Protein AF-A0A7S6M179-F1 (afdb_monomer_lite)

Secondary structure (DSSP, 8-state):
-BHHHHHHTTT-EEEEETTTTEEEEEETTEEEEEETT-SEEEETTEEEE-SS--EE-TTT--EE--HHHHHHHTT-EEEEETTTTEEEEEGGGS---SSSSSS-TT-EEEEEEGGGTEEEEEEEEEEE--SSS--EEEEEEETTSTTS-EE--EEEGGGEEPPP-

pLDDT: mean 85.89, std 10.12, range [51.72, 97.94]

Structure (mmCIF, N/CA/C/O backbone):
data_AF-A0A7S6M179-F1
#
_entry.id   AF-A0A7S6M179-F1
#
loop_
_atom_site.group_PDB
_atom_site.id
_atom_site.type_symbol
_atom_site.label_atom_id
_atom_site.label_alt_id
_atom_site.label_comp_id
_atom_site.label_asym_id
_atom_site.label_entity_id
_atom_site.label_seq_id
_atom_site.pdbx_PDB_ins_code
_atom_site.Cartn_x
_atom_site.Cartn_y
_atom_site.Cartn_z
_atom_site.occupancy
_atom_site.B_iso_or_equiv
_atom_site.auth_seq_id
_atom_site.auth_comp_id
_atom_site.auth_asym_id
_atom_site.auth_atom_id
_atom_site.pdbx_PDB_model_num
ATOM 1 N N . MET A 1 1 ? 5.332 3.150 -16.475 1.00 75.94 1 MET A N 1
ATOM 2 C CA . MET A 1 1 ? 4.598 4.311 -15.919 1.00 75.94 1 MET A CA 1
ATOM 3 C C . MET A 1 1 ? 5.339 4.780 -14.676 1.00 75.94 1 MET A C 1
ATOM 5 O O . MET A 1 1 ? 5.976 3.940 -14.042 1.00 75.94 1 MET A O 1
ATOM 9 N N . PHE A 1 2 ? 5.319 6.078 -14.353 1.00 85.88 2 PHE A N 1
ATOM 10 C CA . PHE A 1 2 ? 5.947 6.576 -13.126 1.00 85.88 2 PHE A CA 1
ATOM 11 C C . PHE A 1 2 ? 5.208 6.065 -11.887 1.00 85.88 2 PHE A C 1
ATOM 13 O O . PHE A 1 2 ? 3.997 5.841 -11.917 1.00 85.88 2 PHE A O 1
ATOM 20 N N . LEU A 1 3 ? 5.952 5.869 -10.799 1.00 83.88 3 LEU A N 1
ATOM 21 C CA . LEU A 1 3 ? 5.444 5.365 -9.527 1.00 83.88 3 LEU A CA 1
ATOM 22 C C . LEU A 1 3 ? 4.329 6.258 -8.992 1.00 83.88 3 LEU A C 1
ATOM 24 O O . LEU A 1 3 ? 3.248 5.759 -8.711 1.00 83.88 3 LEU A O 1
ATOM 28 N N . ARG A 1 4 ? 4.556 7.573 -8.913 1.00 84.31 4 ARG A N 1
ATOM 29 C CA . ARG A 1 4 ? 3.551 8.514 -8.403 1.00 84.31 4 ARG A CA 1
ATOM 30 C C . ARG A 1 4 ? 2.243 8.397 -9.185 1.00 84.31 4 ARG A C 1
ATOM 32 O O . ARG A 1 4 ? 1.220 8.085 -8.594 1.00 84.31 4 ARG A O 1
ATOM 39 N N . ASP A 1 5 ? 2.314 8.509 -10.508 1.00 83.06 5 ASP A N 1
ATOM 40 C CA . ASP A 1 5 ? 1.127 8.435 -11.363 1.00 83.06 5 ASP A CA 1
ATOM 41 C C . ASP A 1 5 ? 0.405 7.093 -11.229 1.00 83.06 5 ASP A C 1
ATOM 43 O O . ASP A 1 5 ? -0.818 7.052 -11.202 1.00 83.06 5 ASP A O 1
ATOM 47 N N . THR A 1 6 ? 1.150 5.986 -11.144 1.00 82.31 6 THR A N 1
ATOM 48 C CA . THR A 1 6 ? 0.573 4.639 -11.015 1.00 82.31 6 THR A CA 1
ATOM 49 C C . THR A 1 6 ? -0.215 4.505 -9.716 1.00 82.31 6 THR A C 1
ATOM 51 O O . THR A 1 6 ? -1.333 3.998 -9.711 1.00 82.31 6 THR A O 1
ATOM 54 N N . PHE A 1 7 ? 0.367 4.963 -8.611 1.00 82.38 7 PHE A N 1
ATOM 55 C CA . PHE A 1 7 ? -0.202 4.794 -7.282 1.00 82.38 7 PHE A CA 1
ATOM 56 C C . PHE A 1 7 ? -1.314 5.813 -7.003 1.00 82.38 7 PHE A C 1
ATOM 58 O O . PHE A 1 7 ? -2.331 5.443 -6.419 1.00 82.38 7 PHE A O 1
ATOM 65 N N . ASP A 1 8 ? -1.204 7.039 -7.519 1.00 82.69 8 ASP A N 1
ATOM 66 C CA . ASP A 1 8 ? -2.309 8.006 -7.550 1.00 82.69 8 ASP A CA 1
ATOM 67 C C . ASP A 1 8 ? -3.467 7.455 -8.397 1.00 82.69 8 ASP A C 1
ATOM 69 O O . ASP A 1 8 ? -4.637 7.482 -8.000 1.00 82.69 8 ASP A O 1
ATOM 73 N N . ALA A 1 9 ? -3.145 6.846 -9.544 1.00 80.12 9 ALA A N 1
ATOM 74 C CA . ALA A 1 9 ? -4.122 6.207 -10.413 1.00 80.12 9 ALA A CA 1
ATOM 75 C C . ALA A 1 9 ? -4.701 4.896 -9.856 1.00 80.12 9 ALA A C 1
ATOM 77 O O . ALA A 1 9 ? -5.561 4.299 -10.497 1.00 80.12 9 ALA A O 1
ATOM 78 N N . LEU A 1 10 ? -4.278 4.440 -8.685 1.00 80.25 10 LEU A N 1
ATOM 79 C CA . LEU A 1 10 ? -4.830 3.266 -8.011 1.00 80.25 10 LEU A CA 1
ATOM 80 C C . LEU A 1 10 ? -5.274 3.588 -6.577 1.00 80.25 10 LEU A C 1
ATOM 82 O O . LEU A 1 10 ? -5.777 2.708 -5.885 1.00 80.25 10 LEU A O 1
ATOM 86 N N . ASN A 1 11 ? -5.180 4.860 -6.161 1.00 79.50 11 ASN A N 1
ATOM 87 C CA . ASN A 1 11 ? -5.503 5.321 -4.811 1.00 79.50 11 ASN A CA 1
ATOM 88 C C . ASN A 1 11 ? -4.727 4.563 -3.718 1.00 79.50 11 ASN A C 1
ATOM 90 O O . ASN A 1 11 ? -5.266 4.240 -2.657 1.00 79.50 11 ASN A O 1
ATOM 94 N N . CYS A 1 12 ? -3.459 4.269 -3.972 1.00 83.38 12 CYS A N 1
ATOM 95 C CA . CYS A 1 12 ? -2.608 3.512 -3.066 1.00 83.38 12 CYS A CA 1
ATOM 96 C C . CYS A 1 12 ? -2.006 4.403 -1.979 1.00 83.38 12 CYS A C 1
ATOM 98 O O . CYS A 1 12 ? -1.589 5.529 -2.249 1.00 83.38 12 CYS A O 1
ATOM 100 N N . ALA A 1 13 ? -1.826 3.854 -0.780 1.00 86.81 13 ALA A N 1
ATOM 101 C CA . ALA A 1 13 ? -0.766 4.338 0.096 1.00 86.81 13 ALA A CA 1
ATOM 102 C C . ALA A 1 13 ? 0.573 3.773 -0.408 1.00 86.81 13 ALA A C 1
ATOM 104 O O . ALA A 1 13 ? 0.638 2.607 -0.801 1.00 86.81 13 ALA A O 1
ATOM 105 N N . VAL A 1 14 ? 1.636 4.579 -0.414 1.00 89.69 14 VAL A N 1
ATOM 106 C CA . VAL A 1 14 ? 2.965 4.151 -0.872 1.00 89.69 14 VAL A CA 1
ATOM 107 C C . VAL A 1 14 ? 4.054 4.652 0.054 1.00 89.69 14 VAL A C 1
ATOM 109 O O . VAL A 1 14 ? 4.007 5.787 0.523 1.00 89.69 14 VAL A O 1
ATOM 112 N N . GLN A 1 15 ? 5.055 3.810 0.280 1.00 90.56 15 GLN A N 1
ATOM 113 C CA . GLN A 1 15 ? 6.237 4.145 1.053 1.00 90.56 15 GLN A CA 1
ATOM 114 C C . GLN A 1 15 ? 7.494 3.640 0.351 1.00 90.56 15 GLN A C 1
ATOM 116 O O . GLN A 1 15 ? 7.532 2.539 -0.202 1.00 90.56 15 GLN A O 1
ATOM 121 N N . TRP A 1 16 ? 8.526 4.476 0.373 1.00 91.31 16 TRP A N 1
ATOM 122 C CA . TRP A 1 16 ? 9.850 4.159 -0.141 1.00 91.31 16 TRP A CA 1
ATOM 123 C C . TRP A 1 16 ? 10.803 3.863 1.017 1.00 91.31 16 TRP A C 1
ATOM 125 O O . TRP A 1 16 ? 10.909 4.659 1.951 1.00 91.31 16 TRP A O 1
ATOM 135 N N . TYR A 1 17 ? 11.526 2.750 0.923 1.00 92.81 17 TYR A N 1
ATOM 136 C CA . TYR A 1 17 ? 12.560 2.340 1.866 1.00 92.81 17 TYR A CA 1
ATOM 137 C C . TYR A 1 17 ? 13.908 2.415 1.159 1.00 92.81 17 TYR A C 1
ATOM 139 O O . TYR A 1 17 ? 14.224 1.619 0.276 1.00 92.81 17 TYR A O 1
ATOM 147 N N . SER A 1 18 ? 14.714 3.404 1.537 1.00 91.62 18 SER A N 1
ATOM 148 C CA . SER A 1 18 ? 16.010 3.652 0.902 1.00 91.62 18 SER A CA 1
ATOM 149 C C . SER A 1 18 ? 17.063 2.599 1.243 1.00 91.62 18 SER A C 1
ATOM 151 O O . SER A 1 18 ? 17.943 2.359 0.423 1.00 91.62 18 SER A O 1
ATOM 153 N N . ALA A 1 19 ? 16.967 1.971 2.420 1.00 93.31 19 ALA A N 1
ATOM 154 C CA . ALA A 1 19 ? 17.951 1.011 2.919 1.00 93.31 19 ALA A CA 1
ATOM 155 C C . ALA A 1 19 ? 18.135 -0.198 1.988 1.00 93.31 19 ALA A C 1
ATOM 157 O O . ALA A 1 19 ? 19.255 -0.665 1.804 1.00 93.31 19 ALA A O 1
ATOM 158 N N . ASP A 1 20 ? 17.048 -0.672 1.379 1.00 95.44 20 ASP A N 1
ATOM 159 C CA . ASP A 1 20 ? 17.032 -1.822 0.474 1.00 95.44 20 ASP A CA 1
ATOM 160 C C . ASP A 1 20 ? 16.394 -1.511 -0.891 1.00 95.44 20 ASP A C 1
ATOM 162 O O . ASP A 1 20 ? 16.120 -2.424 -1.669 1.00 95.44 20 ASP A O 1
ATOM 166 N N . GLN A 1 21 ? 16.187 -0.226 -1.202 1.00 95.81 21 GLN A N 1
ATOM 167 C CA . GLN A 1 21 ? 15.542 0.252 -2.430 1.00 95.81 21 GLN A CA 1
ATOM 168 C C . GLN A 1 21 ? 14.184 -0.416 -2.697 1.00 95.81 21 GLN A C 1
ATOM 170 O O . GLN A 1 21 ? 13.881 -0.846 -3.817 1.00 95.81 21 GLN A O 1
ATOM 175 N N . ARG A 1 22 ? 13.370 -0.510 -1.645 1.00 95.88 22 ARG A N 1
ATOM 176 C CA . ARG A 1 22 ? 12.068 -1.173 -1.662 1.00 95.88 22 ARG A CA 1
ATOM 177 C C . ARG A 1 22 ? 10.928 -0.165 -1.745 1.00 95.88 22 ARG A C 1
ATOM 179 O O . ARG A 1 22 ? 10.914 0.863 -1.070 1.00 95.88 22 ARG A O 1
ATOM 186 N N . ILE A 1 23 ? 9.935 -0.497 -2.553 1.00 95.06 23 ILE A N 1
ATOM 187 C CA . ILE A 1 23 ? 8.647 0.182 -2.655 1.00 95.06 23 ILE A CA 1
ATOM 188 C C . ILE A 1 23 ? 7.638 -0.708 -1.949 1.00 95.06 23 ILE A C 1
ATOM 190 O O . ILE A 1 23 ? 7.491 -1.870 -2.326 1.00 95.06 23 ILE A O 1
ATOM 194 N N . LYS A 1 24 ? 6.923 -0.164 -0.967 1.00 92.50 24 LYS A N 1
ATOM 195 C CA . LYS A 1 24 ? 5.781 -0.833 -0.343 1.00 92.50 24 LYS A CA 1
ATOM 196 C C . LYS A 1 24 ? 4.508 -0.071 -0.674 1.00 92.50 24 LYS A C 1
ATOM 198 O O . LYS A 1 24 ? 4.452 1.150 -0.530 1.00 92.50 24 LYS A O 1
ATOM 203 N N . ALA A 1 25 ? 3.516 -0.793 -1.171 1.00 90.12 25 ALA A N 1
ATOM 204 C CA . ALA A 1 25 ? 2.210 -0.296 -1.563 1.00 90.12 25 ALA A CA 1
ATOM 205 C C . ALA A 1 25 ? 1.138 -0.925 -0.689 1.00 90.12 25 ALA A C 1
ATOM 207 O O . ALA A 1 25 ? 1.185 -2.130 -0.444 1.00 90.12 25 ALA A O 1
ATOM 208 N N . TRP A 1 26 ? 0.115 -0.151 -0.350 1.00 86.56 26 TRP A N 1
ATOM 209 C CA . TRP A 1 26 ? -1.117 -0.684 0.211 1.00 86.56 26 TRP A CA 1
ATOM 210 C C . TRP A 1 26 ? -2.304 -0.186 -0.584 1.00 86.56 26 TRP A C 1
ATOM 212 O O . TRP A 1 26 ? -2.503 1.015 -0.786 1.00 86.56 26 TRP A O 1
ATOM 222 N N . ILE A 1 27 ? -3.074 -1.153 -1.061 1.00 77.25 27 ILE A N 1
ATOM 223 C CA . ILE A 1 27 ? -4.193 -0.956 -1.963 1.00 77.25 27 ILE A CA 1
ATOM 224 C C . ILE A 1 27 ? -5.254 -1.927 -1.449 1.00 77.25 27 ILE A C 1
ATOM 226 O O . ILE A 1 27 ? -5.110 -3.136 -1.577 1.00 77.25 27 ILE A O 1
ATOM 230 N N . ALA A 1 28 ? -6.318 -1.414 -0.823 1.00 69.06 28 ALA A N 1
ATOM 231 C CA . ALA A 1 28 ? -7.306 -2.249 -0.123 1.00 69.06 28 ALA A CA 1
ATOM 232 C C . ALA A 1 28 ? -6.664 -2.981 1.060 1.00 69.06 28 ALA A C 1
ATOM 234 O O . ALA A 1 28 ? -6.132 -2.372 1.982 1.00 69.06 28 ALA A O 1
ATOM 235 N N . GLU A 1 29 ? -6.759 -4.300 1.015 1.00 75.12 29 GLU A N 1
ATOM 236 C CA . GLU A 1 29 ? -6.181 -5.265 1.928 1.00 75.12 29 GLU A CA 1
ATOM 237 C C . GLU A 1 29 ? -4.926 -5.905 1.314 1.00 75.12 29 GLU A C 1
ATOM 239 O O . GLU A 1 29 ? -4.278 -6.717 1.973 1.00 75.12 29 GLU A O 1
ATOM 244 N N . THR A 1 30 ? -4.572 -5.512 0.082 1.00 83.38 30 THR A N 1
ATOM 245 C CA . THR A 1 30 ? -3.398 -5.989 -0.637 1.00 83.38 30 THR A CA 1
ATOM 246 C C . THR A 1 30 ? -2.189 -5.134 -0.298 1.00 83.38 30 THR A C 1
ATOM 248 O O . THR A 1 30 ? -2.171 -3.916 -0.495 1.00 83.38 30 THR A O 1
ATOM 251 N N . GLU A 1 31 ? -1.157 -5.801 0.195 1.00 89.25 31 GLU A N 1
ATOM 252 C CA . GLU A 1 31 ? 0.182 -5.252 0.350 1.00 89.25 31 GLU A CA 1
ATOM 253 C C . GLU A 1 31 ? 1.047 -5.720 -0.822 1.00 89.25 31 GLU A C 1
ATOM 255 O O . GLU A 1 31 ? 1.083 -6.916 -1.114 1.00 89.25 31 GLU A O 1
ATOM 260 N N . ILE A 1 32 ? 1.732 -4.793 -1.494 1.00 92.88 32 ILE A N 1
ATOM 261 C CA . ILE A 1 32 ? 2.673 -5.107 -2.577 1.00 92.88 32 ILE A CA 1
ATOM 262 C C . ILE A 1 32 ? 4.052 -4.583 -2.202 1.00 92.88 32 ILE A C 1
ATOM 264 O O . ILE A 1 32 ? 4.197 -3.416 -1.842 1.00 92.88 32 ILE A O 1
ATOM 268 N N . GLU A 1 33 ? 5.069 -5.423 -2.341 1.00 95.56 33 GLU A N 1
ATOM 269 C CA . GLU A 1 33 ? 6.472 -5.050 -2.195 1.00 95.56 33 GLU A CA 1
ATOM 270 C C . GLU A 1 33 ? 7.208 -5.257 -3.518 1.00 95.56 33 GLU A C 1
ATOM 272 O O . GLU A 1 33 ? 7.102 -6.315 -4.142 1.00 95.56 33 GLU A O 1
ATOM 277 N N . LEU A 1 34 ? 7.970 -4.247 -3.933 1.00 97.06 34 LEU A N 1
ATOM 278 C CA . LEU A 1 34 ? 8.823 -4.280 -5.118 1.00 97.06 34 LEU A CA 1
ATOM 279 C C . LEU A 1 34 ? 10.220 -3.774 -4.749 1.00 97.06 34 LEU A C 1
ATOM 281 O O . LEU A 1 34 ? 10.342 -2.870 -3.928 1.00 97.06 34 LEU A O 1
ATOM 285 N N . TRP A 1 35 ? 11.261 -4.276 -5.408 1.00 97.88 35 TRP A N 1
ATOM 286 C CA . TRP A 1 35 ? 12.641 -3.817 -5.208 1.00 97.88 35 TRP A CA 1
ATOM 287 C C . TRP A 1 35 ? 13.229 -3.305 -6.519 1.00 97.88 35 TRP A C 1
ATOM 289 O O . TRP A 1 35 ? 13.069 -3.943 -7.562 1.00 97.88 35 TRP A O 1
ATOM 299 N N . ILE A 1 36 ? 13.933 -2.170 -6.481 1.00 97.56 36 ILE A N 1
ATOM 300 C CA . ILE A 1 36 ? 14.605 -1.638 -7.674 1.00 97.56 36 ILE A CA 1
ATOM 301 C C . ILE A 1 36 ? 15.591 -2.670 -8.226 1.00 97.56 36 ILE A C 1
ATOM 303 O O . ILE A 1 36 ? 16.392 -3.250 -7.495 1.00 97.56 36 ILE A O 1
ATOM 307 N N . GLY A 1 37 ? 15.528 -2.896 -9.538 1.00 97.44 37 GLY A N 1
ATOM 308 C CA . GLY A 1 37 ? 16.420 -3.809 -10.250 1.00 97.44 37 GLY A CA 1
ATOM 309 C C . GLY A 1 37 ? 16.150 -5.297 -10.012 1.00 97.44 37 GLY A C 1
ATOM 310 O O . GLY A 1 37 ? 16.882 -6.117 -10.562 1.00 97.44 37 GLY A O 1
ATOM 311 N N . LYS A 1 38 ? 15.114 -5.670 -9.246 1.00 97.94 38 LYS A N 1
ATOM 312 C CA . LYS A 1 38 ? 14.730 -7.072 -9.029 1.00 97.94 38 LYS A CA 1
ATOM 313 C C . LYS A 1 38 ? 13.399 -7.397 -9.693 1.00 97.94 38 LYS A C 1
ATOM 315 O O . LYS A 1 38 ? 12.467 -6.600 -9.680 1.00 97.94 38 LYS A O 1
ATOM 320 N N . THR A 1 39 ? 13.315 -8.600 -10.249 1.00 97.44 39 THR A N 1
ATOM 321 C CA . THR A 1 39 ? 12.068 -9.182 -10.766 1.00 97.44 39 THR A CA 1
ATOM 322 C C . THR A 1 39 ? 11.297 -9.952 -9.699 1.00 97.44 39 THR A C 1
ATOM 324 O O . THR A 1 39 ? 10.189 -10.391 -9.961 1.00 97.44 39 THR A O 1
ATOM 327 N N . GLU A 1 40 ? 11.862 -10.133 -8.507 1.00 97.56 40 GLU A N 1
ATOM 328 C CA . GLU A 1 40 ? 11.125 -10.658 -7.361 1.00 97.56 40 GLU A CA 1
ATOM 329 C C . GLU A 1 40 ? 10.253 -9.546 -6.764 1.00 97.56 40 GLU A C 1
ATOM 331 O O . GLU A 1 40 ? 10.723 -8.430 -6.530 1.00 97.56 40 GLU A O 1
ATOM 336 N N . ALA A 1 41 ? 8.989 -9.863 -6.515 1.00 97.31 41 ALA A N 1
ATOM 337 C CA . ALA A 1 41 ? 8.019 -9.029 -5.824 1.00 97.31 41 ALA A CA 1
ATOM 338 C C . ALA A 1 41 ? 7.333 -9.840 -4.723 1.00 97.31 41 ALA A C 1
ATOM 340 O O . ALA A 1 41 ? 7.389 -11.071 -4.721 1.00 97.31 41 ALA A O 1
ATOM 341 N N . ARG A 1 42 ? 6.634 -9.166 -3.808 1.00 96.75 42 ARG A N 1
ATOM 342 C CA . ARG A 1 42 ? 5.707 -9.835 -2.887 1.00 96.75 42 ARG A CA 1
ATOM 343 C C . ARG A 1 42 ? 4.322 -9.235 -2.977 1.00 96.75 42 ARG A C 1
ATOM 345 O O . ARG A 1 42 ? 4.180 -8.020 -3.059 1.00 96.75 42 ARG A O 1
ATOM 352 N N . VAL A 1 43 ? 3.312 -10.094 -2.925 1.00 93.50 43 VAL A N 1
ATOM 353 C CA . VAL A 1 43 ? 1.905 -9.714 -2.790 1.00 93.50 43 VAL A CA 1
ATOM 354 C C . VAL A 1 43 ? 1.367 -10.430 -1.561 1.00 93.50 43 VAL A C 1
ATOM 356 O O . VAL A 1 43 ? 1.384 -11.655 -1.500 1.00 93.50 43 VAL A O 1
ATOM 359 N N . ASN A 1 44 ? 0.949 -9.677 -0.544 1.00 90.56 44 ASN A N 1
ATOM 360 C CA . ASN A 1 44 ? 0.517 -10.218 0.749 1.00 90.56 44 ASN A CA 1
ATOM 361 C C . ASN A 1 44 ? 1.534 -11.197 1.370 1.00 90.56 44 ASN A C 1
ATOM 363 O O . ASN A 1 44 ? 1.165 -12.219 1.944 1.00 90.56 44 ASN A O 1
ATOM 367 N N . GLY A 1 45 ? 2.826 -10.889 1.230 1.00 91.94 45 GLY A N 1
ATOM 368 C CA . GLY A 1 45 ? 3.932 -11.719 1.713 1.00 91.94 45 GLY A CA 1
ATOM 369 C C . GLY A 1 45 ? 4.267 -12.935 0.840 1.00 91.94 45 GLY A C 1
ATOM 370 O O . GLY A 1 45 ? 5.295 -13.566 1.072 1.00 91.94 45 GLY A O 1
ATOM 371 N N . GLN A 1 46 ? 3.460 -13.254 -0.176 1.00 94.81 46 GLN A N 1
ATOM 372 C CA . GLN A 1 46 ? 3.755 -14.322 -1.132 1.00 94.81 46 GLN A CA 1
ATOM 373 C C . GLN A 1 46 ? 4.655 -13.807 -2.253 1.00 94.81 46 GLN A C 1
ATOM 375 O O . GLN A 1 46 ? 4.379 -12.762 -2.842 1.00 94.81 46 GLN A O 1
ATOM 380 N N . THR A 1 47 ? 5.720 -14.545 -2.560 1.00 97.19 47 THR A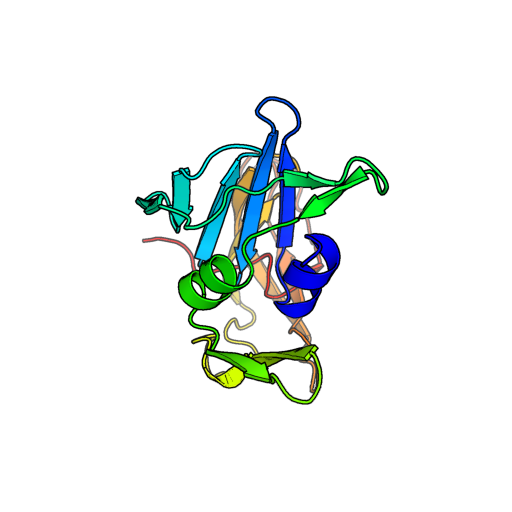 N 1
ATOM 381 C CA . THR A 1 47 ? 6.654 -14.188 -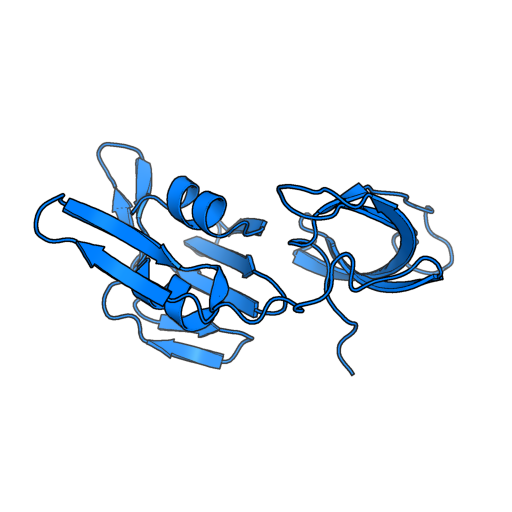3.631 1.00 97.19 47 THR A CA 1
ATOM 382 C C . THR A 1 47 ? 6.023 -14.376 -5.009 1.00 97.19 47 THR A C 1
ATOM 384 O O . THR A 1 47 ? 5.488 -15.439 -5.313 1.00 97.19 47 THR A O 1
ATOM 387 N N . MET A 1 48 ? 6.149 -13.353 -5.852 1.00 96.31 48 MET A N 1
ATOM 388 C CA . MET A 1 48 ? 5.681 -13.313 -7.236 1.00 96.31 48 MET A CA 1
ATOM 389 C C . MET A 1 48 ? 6.811 -12.836 -8.154 1.00 96.31 48 MET A C 1
ATOM 391 O O . MET A 1 48 ? 7.713 -12.121 -7.715 1.00 96.31 48 MET A O 1
ATOM 395 N N . MET A 1 49 ? 6.751 -13.200 -9.436 1.00 96.25 49 MET A N 1
ATOM 396 C CA . MET A 1 49 ? 7.740 -12.785 -10.436 1.00 96.25 49 MET A CA 1
ATOM 397 C C . MET A 1 49 ? 7.176 -11.709 -11.363 1.00 96.25 49 MET A C 1
ATOM 399 O O . MET A 1 49 ? 6.045 -11.806 -11.832 1.00 96.25 49 MET A O 1
ATOM 403 N N . LEU A 1 50 ? 7.992 -10.694 -11.629 1.00 95.94 50 LEU A N 1
ATOM 404 C CA . LEU A 1 50 ? 7.713 -9.591 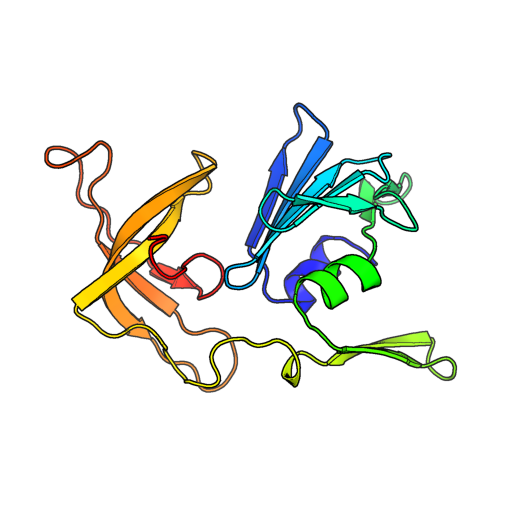-12.538 1.00 95.94 50 LEU A CA 1
ATOM 405 C C . LEU A 1 50 ? 8.300 -9.882 -13.921 1.00 95.94 50 LEU A C 1
ATOM 407 O O . LEU A 1 50 ? 9.454 -10.296 -14.024 1.00 95.94 50 LEU A O 1
ATOM 411 N N . ASP A 1 51 ? 7.569 -9.518 -14.974 1.00 92.75 51 ASP A N 1
ATOM 412 C CA . ASP A 1 51 ? 8.111 -9.484 -16.342 1.00 92.75 51 ASP A CA 1
ATOM 413 C C . ASP A 1 51 ? 9.252 -8.462 -16.480 1.00 92.75 51 ASP A C 1
ATOM 415 O O . ASP A 1 51 ? 10.176 -8.633 -17.274 1.00 92.75 51 ASP A O 1
ATOM 419 N N . GLN A 1 52 ? 9.179 -7.370 -15.712 1.00 94.00 52 GLN A N 1
ATOM 420 C CA . GLN A 1 52 ? 10.160 -6.292 -15.722 1.00 94.00 52 GLN A CA 1
ATOM 421 C C . GLN A 1 52 ? 10.358 -5.725 -14.315 1.00 94.00 52 GLN A C 1
ATOM 423 O O . GLN A 1 52 ? 9.396 -5.369 -13.631 1.00 94.00 52 GLN A O 1
ATOM 428 N N . ALA A 1 53 ? 11.622 -5.601 -13.909 1.00 96.69 53 ALA A N 1
ATOM 429 C CA . ALA A 1 53 ? 11.993 -4.986 -12.643 1.00 96.69 53 ALA A CA 1
ATOM 430 C C . ALA A 1 53 ? 11.640 -3.484 -12.612 1.00 96.69 53 ALA A C 1
ATOM 432 O O . ALA A 1 53 ? 11.780 -2.802 -13.634 1.00 96.69 53 ALA A O 1
ATOM 433 N N . PRO A 1 54 ? 11.255 -2.931 -11.449 1.00 96.88 54 PRO A N 1
ATOM 434 C CA . PRO A 1 54 ? 11.206 -1.491 -11.255 1.00 96.88 54 PRO A CA 1
ATOM 435 C C . PRO A 1 54 ? 12.588 -0.868 -11.464 1.00 96.88 54 PRO A C 1
ATOM 437 O O . PRO A 1 54 ? 13.606 -1.440 -11.067 1.00 96.88 54 PRO A O 1
ATOM 440 N N . ILE A 1 55 ? 12.631 0.328 -12.043 1.00 96.50 55 ILE A N 1
ATOM 441 C CA . ILE A 1 55 ? 13.883 1.048 -12.304 1.00 96.50 55 ILE A CA 1
ATOM 442 C C . ILE A 1 55 ? 13.778 2.502 -11.866 1.00 96.50 55 ILE A C 1
ATOM 444 O O . ILE A 1 55 ? 12.688 3.064 -11.802 1.00 96.50 55 ILE A O 1
ATOM 448 N N . ILE A 1 56 ? 14.922 3.129 -11.610 1.00 94.62 56 ILE A N 1
ATOM 449 C CA . ILE A 1 56 ? 15.014 4.583 -11.481 1.00 94.62 56 ILE A CA 1
ATOM 450 C C . ILE A 1 56 ? 15.415 5.136 -12.845 1.00 94.62 56 ILE A C 1
ATOM 452 O O . ILE A 1 56 ? 16.471 4.793 -13.382 1.00 94.62 56 ILE A O 1
ATOM 456 N N . ASP A 1 57 ? 14.562 5.981 -13.409 1.00 93.31 57 ASP A N 1
ATOM 457 C CA . ASP A 1 57 ? 14.869 6.723 -14.619 1.00 93.31 57 ASP A CA 1
ATOM 458 C C . ASP A 1 57 ? 15.978 7.743 -14.325 1.00 93.31 57 ASP A C 1
ATOM 460 O O . ASP A 1 57 ? 15.839 8.609 -13.462 1.00 93.31 57 ASP A O 1
ATOM 464 N N . LYS A 1 58 ? 17.109 7.632 -15.029 1.00 91.81 58 LYS A N 1
ATOM 465 C CA . LYS A 1 58 ? 18.298 8.453 -14.748 1.00 91.81 58 LYS A CA 1
ATOM 466 C C . LYS A 1 58 ? 18.134 9.921 -15.143 1.00 91.81 58 LYS A C 1
ATOM 468 O O . LYS A 1 58 ? 18.850 10.757 -14.604 1.00 91.81 58 LYS A O 1
ATOM 473 N N . ALA A 1 59 ? 17.241 10.231 -16.082 1.00 91.31 59 ALA A N 1
ATOM 474 C CA . ALA A 1 59 ? 17.036 11.595 -16.560 1.00 91.31 59 ALA A CA 1
ATOM 475 C C . ALA A 1 59 ? 16.143 12.402 -15.608 1.00 91.31 59 ALA A C 1
ATOM 477 O O . ALA A 1 59 ? 16.364 13.591 -15.401 1.00 91.31 59 ALA A O 1
ATOM 478 N N . THR A 1 60 ? 15.143 11.748 -15.018 1.00 90.44 60 THR A N 1
ATOM 479 C CA . THR A 1 60 ? 14.119 12.381 -14.176 1.00 90.44 60 THR A CA 1
ATOM 480 C C . THR A 1 60 ? 14.276 12.073 -12.688 1.00 90.44 60 THR A C 1
ATOM 482 O O . THR A 1 60 ? 13.615 12.701 -11.865 1.00 90.44 60 THR A O 1
ATOM 485 N N . GLY A 1 61 ? 15.081 11.069 -12.326 1.00 89.94 61 GLY A N 1
ATOM 486 C CA . GLY A 1 61 ? 15.161 10.527 -10.966 1.00 89.94 61 GLY A CA 1
ATOM 487 C C . GLY A 1 61 ? 13.891 9.796 -10.515 1.00 89.94 61 GLY A C 1
ATOM 488 O O . GLY A 1 61 ? 13.809 9.343 -9.374 1.00 89.94 61 GLY A O 1
ATOM 489 N N . SER A 1 62 ? 12.885 9.674 -11.385 1.00 90.50 62 SER A N 1
ATOM 490 C CA . SER A 1 62 ? 11.606 9.063 -11.043 1.00 90.50 62 SER A CA 1
ATOM 491 C C . SER A 1 62 ? 11.687 7.545 -11.093 1.00 90.50 62 SER A C 1
ATOM 493 O O . SER A 1 62 ? 12.360 6.957 -11.935 1.00 90.50 62 SER A O 1
ATOM 495 N N . THR A 1 63 ? 10.951 6.888 -10.205 1.00 92.94 63 THR A N 1
ATOM 496 C CA . THR A 1 63 ? 10.822 5.431 -10.243 1.00 92.94 63 THR A CA 1
ATOM 497 C C . THR A 1 63 ? 9.777 5.020 -11.274 1.00 92.94 63 THR A C 1
ATOM 499 O O . THR A 1 63 ? 8.673 5.564 -11.295 1.00 92.94 63 THR A O 1
ATOM 502 N N . LEU A 1 64 ? 10.111 4.045 -12.112 1.00 92.81 64 LEU A N 1
ATOM 503 C CA . LEU A 1 64 ? 9.216 3.381 -13.050 1.00 92.81 64 LEU A CA 1
ATOM 504 C C . LEU A 1 64 ? 8.863 1.997 -12.510 1.00 92.81 64 LEU A C 1
ATOM 506 O O . LEU A 1 64 ? 9.743 1.251 -12.086 1.00 92.81 64 LEU A O 1
ATOM 510 N N . VAL A 1 65 ? 7.575 1.659 -12.545 1.00 93.00 65 VAL A N 1
ATOM 511 C CA . VAL A 1 65 ? 7.039 0.405 -11.996 1.00 93.00 65 VAL A CA 1
ATOM 512 C C . VAL A 1 65 ? 6.223 -0.375 -13.039 1.00 93.00 65 VAL A C 1
ATOM 514 O O . VAL A 1 65 ? 5.651 0.240 -13.954 1.00 93.00 65 VAL A O 1
ATOM 517 N N . PRO A 1 66 ? 6.140 -1.715 -12.920 1.00 91.56 66 PRO A N 1
ATOM 518 C CA . PRO A 1 66 ? 5.353 -2.553 -13.821 1.00 91.56 66 PRO A CA 1
ATOM 519 C C . PRO A 1 66 ? 3.852 -2.411 -13.530 1.00 91.56 66 PRO A C 1
ATOM 521 O O . PRO A 1 66 ? 3.277 -3.131 -12.718 1.00 91.56 66 PRO A O 1
ATOM 524 N N . LEU A 1 67 ? 3.201 -1.476 -14.225 1.00 88.44 67 LEU A N 1
ATOM 525 C CA . LEU A 1 67 ? 1.779 -1.162 -14.043 1.00 88.44 67 LEU A CA 1
ATOM 526 C C . LEU A 1 67 ? 0.860 -2.386 -14.172 1.00 88.44 67 LEU A C 1
ATOM 528 O O . LEU A 1 67 ? -0.071 -2.515 -13.386 1.00 88.44 67 LEU A O 1
ATOM 532 N N . ARG A 1 68 ? 1.110 -3.271 -15.149 1.00 88.00 68 ARG A N 1
ATOM 533 C CA . ARG A 1 68 ? 0.282 -4.469 -15.366 1.00 88.00 68 ARG A CA 1
ATOM 534 C C . ARG A 1 68 ? 0.283 -5.365 -14.135 1.00 88.00 68 ARG A C 1
ATOM 536 O O . ARG A 1 68 ? -0.786 -5.678 -13.634 1.00 88.00 68 ARG A O 1
ATOM 543 N N . PHE A 1 69 ? 1.470 -5.689 -13.628 1.00 90.56 69 PHE A N 1
ATOM 544 C CA . PHE A 1 69 ? 1.617 -6.507 -12.430 1.00 90.56 69 PHE A CA 1
ATOM 545 C C . PHE A 1 69 ? 0.883 -5.890 -11.238 1.00 90.56 69 PHE A C 1
ATOM 547 O O . PHE A 1 69 ? 0.119 -6.572 -10.567 1.00 90.56 69 PHE A O 1
ATOM 554 N N . ILE A 1 70 ? 1.078 -4.588 -10.998 1.00 89.62 70 ILE A N 1
ATOM 555 C CA . ILE A 1 70 ? 0.416 -3.892 -9.887 1.00 89.62 70 ILE A CA 1
ATOM 556 C C . ILE A 1 70 ? -1.106 -3.937 -10.061 1.00 89.62 70 ILE A C 1
ATOM 558 O O . ILE A 1 70 ? -1.814 -4.225 -9.102 1.00 89.62 70 ILE A O 1
ATOM 562 N N . GLY A 1 71 ? -1.604 -3.678 -11.273 1.00 86.75 71 GLY A N 1
ATOM 563 C CA . GLY A 1 71 ? -3.027 -3.736 -11.593 1.00 86.75 71 GLY A CA 1
ATOM 564 C C . GLY A 1 71 ? -3.624 -5.123 -11.363 1.00 86.75 71 GLY A C 1
ATOM 565 O O . GLY A 1 71 ? -4.619 -5.247 -10.659 1.00 86.75 71 GLY A O 1
ATOM 566 N N . GLU A 1 72 ? -2.989 -6.169 -11.884 1.00 86.06 72 GLU A N 1
ATOM 567 C CA . GLU A 1 72 ? -3.434 -7.557 -11.720 1.00 86.06 72 GLU A CA 1
ATOM 568 C C . GLU A 1 72 ? -3.391 -8.011 -10.257 1.00 86.06 72 GLU A C 1
ATOM 570 O O . GLU A 1 72 ? -4.347 -8.622 -9.783 1.00 86.06 72 GLU A O 1
ATOM 575 N N . ALA A 1 73 ? -2.340 -7.650 -9.513 1.00 86.50 73 ALA A N 1
ATOM 576 C CA . ALA A 1 73 ? -2.201 -7.980 -8.093 1.00 86.50 73 ALA A CA 1
ATOM 577 C C . ALA A 1 73 ? -3.333 -7.400 -7.231 1.00 86.50 73 ALA A C 1
ATOM 579 O O . ALA A 1 73 ? -3.654 -7.949 -6.176 1.00 86.50 73 ALA A O 1
ATOM 580 N N . VAL A 1 74 ? -3.951 -6.302 -7.675 1.00 81.81 74 VAL A N 1
ATOM 581 C CA . VAL A 1 74 ? -5.121 -5.710 -7.013 1.00 81.81 74 VAL A CA 1
ATOM 582 C C . VAL A 1 74 ? -6.440 -6.046 -7.699 1.00 81.81 74 VAL A C 1
ATOM 584 O O . VAL A 1 74 ? -7.468 -5.551 -7.267 1.00 81.81 74 VAL A O 1
ATOM 587 N N . GLY A 1 75 ? -6.458 -6.863 -8.753 1.00 79.62 75 GLY A N 1
ATOM 588 C CA . GLY A 1 75 ? -7.682 -7.187 -9.494 1.00 79.62 75 GLY A CA 1
ATOM 589 C C . GLY A 1 75 ? -8.217 -6.051 -10.376 1.00 79.62 75 GLY A C 1
ATOM 590 O O . GLY A 1 75 ? -9.379 -6.074 -10.769 1.00 79.62 75 GLY A O 1
ATOM 591 N N . ALA A 1 76 ? -7.402 -5.045 -10.697 1.00 82.88 76 ALA A N 1
ATOM 592 C CA . ALA A 1 76 ? -7.767 -4.006 -11.654 1.00 82.88 76 ALA A CA 1
ATOM 593 C C . ALA A 1 76 ? -7.722 -4.546 -13.085 1.00 82.88 76 ALA A C 1
ATOM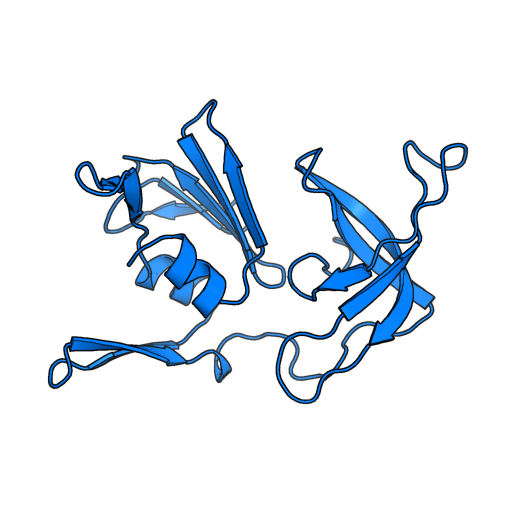 595 O O . ALA A 1 76 ? -6.776 -5.232 -13.478 1.00 82.88 76 ALA A O 1
ATOM 596 N N . GLY A 1 77 ? -8.694 -4.154 -13.908 1.00 81.19 77 GLY A N 1
ATOM 597 C CA . GLY A 1 77 ? -8.636 -4.418 -15.340 1.00 81.19 77 GLY A CA 1
ATOM 598 C C . GLY A 1 77 ? -7.659 -3.457 -16.014 1.00 81.19 77 GLY A C 1
ATOM 599 O O . GLY A 1 77 ? -7.872 -2.249 -15.997 1.00 81.19 77 GLY A O 1
ATOM 600 N N . ILE A 1 78 ? -6.599 -3.962 -16.646 1.00 82.44 78 ILE A N 1
ATOM 601 C CA . ILE A 1 78 ? -5.642 -3.130 -17.393 1.00 82.44 78 ILE A CA 1
ATOM 602 C C . ILE A 1 78 ? -5.858 -3.326 -18.894 1.00 82.44 78 ILE A C 1
ATOM 604 O O . ILE A 1 78 ? -5.670 -4.422 -19.419 1.00 82.44 78 ILE A O 1
ATOM 608 N N . LYS A 1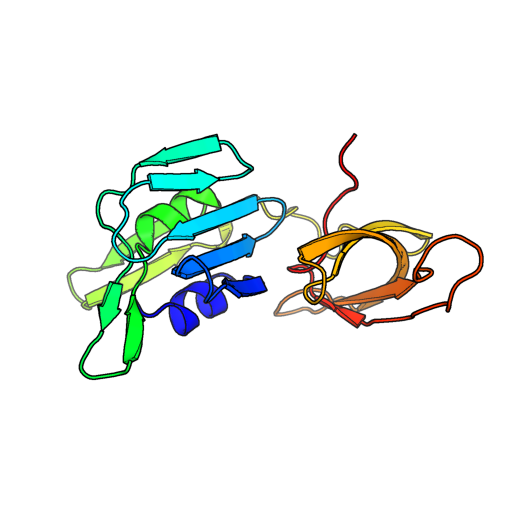 79 ? -6.230 -2.258 -19.610 1.00 82.56 79 LYS A N 1
ATOM 609 C CA . LYS A 1 79 ? -6.399 -2.270 -21.072 1.00 82.56 79 LYS A CA 1
ATOM 610 C C . LYS A 1 79 ? -5.452 -1.279 -21.734 1.00 82.56 79 LYS A C 1
ATOM 612 O O . LYS A 1 79 ? -5.378 -0.117 -21.351 1.00 82.56 79 LYS A O 1
ATOM 617 N N . TYR A 1 80 ? -4.742 -1.730 -22.762 1.00 79.00 80 TYR A N 1
ATOM 618 C CA . TYR A 1 80 ? -3.899 -0.861 -23.579 1.00 79.00 80 TYR A CA 1
ATOM 619 C C . TYR A 1 80 ? -4.628 -0.470 -24.866 1.00 79.00 80 TYR A C 1
ATOM 621 O O . TYR A 1 80 ? -5.083 -1.336 -25.613 1.00 79.00 80 TYR A O 1
ATOM 629 N N . SER A 1 81 ? -4.720 0.831 -25.143 1.00 78.44 81 SER A N 1
ATOM 630 C CA . SER A 1 81 ? -5.263 1.360 -26.394 1.00 78.44 81 SER A CA 1
ATOM 631 C C . SER A 1 81 ? -4.128 1.748 -27.337 1.00 78.44 81 SER A C 1
ATOM 633 O O . SER A 1 81 ? -3.513 2.809 -27.199 1.00 78.44 81 SER A O 1
ATOM 635 N N . ALA A 1 82 ? -3.885 0.899 -28.339 1.00 69.62 82 ALA A N 1
ATOM 636 C CA . ALA A 1 82 ? -2.825 1.102 -29.327 1.00 69.62 82 ALA A CA 1
ATOM 637 C C . ALA A 1 82 ? -3.032 2.357 -30.196 1.00 69.62 82 ALA A C 1
ATOM 639 O O . ALA A 1 82 ? -2.062 2.984 -30.604 1.00 69.62 82 ALA A O 1
ATOM 640 N N . ARG A 1 83 ? -4.284 2.766 -30.454 1.00 76.94 83 ARG A N 1
ATOM 641 C CA . ARG A 1 83 ? -4.582 3.963 -31.266 1.00 76.94 83 ARG A CA 1
ATOM 642 C C . ARG A 1 83 ? -4.260 5.281 -30.562 1.00 76.94 83 ARG A C 1
ATOM 644 O O . ARG A 1 83 ? -4.026 6.269 -31.244 1.00 76.94 83 ARG A O 1
ATOM 651 N N . GLY A 1 84 ? -4.293 5.307 -29.231 1.00 71.75 84 GLY A N 1
ATOM 652 C CA . GLY A 1 84 ? -4.113 6.532 -28.445 1.00 71.75 84 GLY A CA 1
ATOM 653 C C . GLY A 1 84 ? -2.851 6.558 -27.589 1.00 71.75 84 GLY A C 1
ATOM 654 O O . GLY A 1 84 ? -2.662 7.526 -26.861 1.00 71.75 84 GLY A O 1
ATOM 655 N N . ASN A 1 85 ? -2.039 5.493 -27.617 1.00 76.06 85 ASN A N 1
ATOM 656 C CA . ASN A 1 85 ? -0.957 5.256 -26.655 1.00 76.06 85 ASN A CA 1
ATOM 657 C C . ASN A 1 85 ? -1.409 5.510 -25.200 1.00 76.06 85 ASN A C 1
ATOM 659 O O . ASN A 1 85 ? -0.720 6.153 -24.410 1.00 76.06 85 ASN A O 1
ATOM 663 N N . ARG A 1 86 ? -2.622 5.047 -24.873 1.00 78.75 86 ARG A N 1
ATOM 664 C CA . ARG A 1 86 ? -3.272 5.261 -23.575 1.00 78.75 86 ARG A CA 1
ATOM 665 C C . ARG A 1 86 ? -3.381 3.938 -22.839 1.00 78.75 86 ARG A C 1
ATOM 667 O O . ARG A 1 86 ? -3.739 2.923 -23.439 1.00 78.75 86 ARG A O 1
ATOM 674 N N . VAL A 1 87 ? -3.116 3.966 -21.539 1.00 81.56 87 VAL A N 1
ATOM 675 C CA . VAL A 1 87 ? -3.464 2.864 -20.643 1.00 81.56 87 VAL A CA 1
ATOM 676 C C . VAL A 1 87 ? -4.759 3.212 -19.924 1.00 81.56 87 VAL A C 1
ATOM 678 O O . VAL A 1 87 ? -4.852 4.262 -19.293 1.00 81.56 87 VAL A O 1
ATOM 681 N N . ASP A 1 88 ? -5.734 2.318 -20.021 1.00 83.19 88 ASP A N 1
ATOM 682 C CA . ASP A 1 88 ? -6.990 2.373 -19.290 1.00 83.19 88 ASP A CA 1
ATOM 683 C C . ASP A 1 88 ? -6.924 1.431 -18.093 1.00 83.19 88 ASP A C 1
ATOM 685 O O . ASP A 1 88 ? -6.691 0.229 -18.238 1.00 83.19 88 ASP A O 1
ATOM 689 N N . ILE A 1 89 ? -7.124 2.004 -16.909 1.00 80.88 89 ILE A N 1
ATOM 690 C CA . ILE A 1 89 ? -7.194 1.280 -15.643 1.00 80.88 89 ILE A CA 1
ATOM 691 C C . ILE A 1 89 ? -8.666 1.219 -15.247 1.00 80.88 89 ILE A C 1
ATOM 693 O O . ILE A 1 89 ? -9.244 2.204 -14.786 1.00 80.88 89 ILE A O 1
ATOM 697 N N . ASP A 1 90 ? -9.272 0.057 -15.446 1.00 79.88 90 ASP A N 1
ATOM 698 C CA . ASP A 1 90 ? -10.616 -0.252 -14.989 1.00 79.88 90 ASP A CA 1
ATOM 699 C C . ASP A 1 90 ? -10.573 -0.652 -13.512 1.00 79.88 90 ASP A C 1
ATOM 701 O O . ASP A 1 90 ? -10.320 -1.801 -13.139 1.00 79.88 90 ASP A O 1
ATOM 705 N N . ARG A 1 91 ? -10.814 0.345 -12.660 1.00 71.94 91 ARG A N 1
ATOM 706 C CA . ARG A 1 91 ? -10.884 0.160 -11.210 1.00 71.94 91 ARG A CA 1
ATOM 707 C C . ARG A 1 91 ? -12.194 -0.484 -10.756 1.00 71.94 91 ARG A C 1
ATOM 709 O O . ARG A 1 91 ? -12.254 -0.905 -9.609 1.00 71.94 91 ARG A O 1
ATOM 716 N N . MET A 1 92 ? -13.225 -0.561 -11.608 1.00 63.94 92 MET A N 1
ATOM 717 C CA . MET A 1 92 ? -14.520 -1.149 -11.229 1.00 63.94 92 MET A CA 1
ATOM 718 C C . MET A 1 92 ? -14.432 -2.665 -11.044 1.00 63.94 92 MET A C 1
ATOM 720 O O . MET A 1 92 ? -15.282 -3.248 -10.381 1.00 63.94 92 MET A O 1
ATOM 724 N N . GLN A 1 93 ? -13.403 -3.292 -11.617 1.00 65.31 93 GLN A N 1
ATOM 725 C CA . GLN A 1 93 ? -13.120 -4.714 -11.432 1.00 65.31 93 GLN A CA 1
ATOM 726 C C . GLN A 1 93 ? -12.317 -5.007 -10.173 1.00 65.31 93 GLN A C 1
ATOM 728 O O . GLN A 1 93 ? -12.301 -6.157 -9.744 1.00 65.31 93 GLN A O 1
ATOM 733 N N . ILE A 1 94 ? -11.686 -3.993 -9.564 1.00 67.38 94 ILE A N 1
ATOM 734 C CA . ILE A 1 94 ? -11.019 -4.212 -8.290 1.00 67.38 94 ILE A CA 1
ATOM 735 C C . ILE A 1 94 ? -12.114 -4.537 -7.276 1.00 67.38 94 ILE A C 1
ATOM 737 O O . ILE A 1 94 ? -12.996 -3.696 -7.073 1.00 67.38 94 ILE A O 1
ATOM 741 N N . PRO A 1 95 ? -12.067 -5.695 -6.600 1.00 56.66 95 PRO A N 1
ATOM 742 C CA . PRO A 1 95 ? -12.968 -5.990 -5.500 1.00 56.66 95 PRO A CA 1
ATOM 743 C C . PRO A 1 95 ? -12.597 -5.133 -4.277 1.00 56.66 95 PRO A C 1
ATOM 745 O O . PRO A 1 95 ? -12.168 -5.626 -3.239 1.00 56.66 95 PRO A O 1
ATOM 748 N N . TYR A 1 96 ? -12.756 -3.815 -4.374 1.00 57.28 96 TYR A N 1
ATOM 749 C CA . TYR A 1 96 ? -13.019 -2.999 -3.203 1.00 57.28 96 TYR A CA 1
ATOM 750 C C . TYR A 1 96 ? -14.482 -3.203 -2.892 1.00 57.28 96 TYR A C 1
ATOM 752 O O . TYR A 1 96 ? -15.304 -2.873 -3.739 1.00 57.28 96 TYR A O 1
ATOM 760 N N . TRP A 1 97 ? -14.775 -3.762 -1.715 1.00 52.28 97 TRP A N 1
ATOM 761 C CA . TRP A 1 97 ? -16.047 -3.649 -0.999 1.00 52.28 97 TRP A CA 1
ATOM 762 C C . TRP A 1 97 ? -17.062 -2.815 -1.782 1.00 52.28 97 TRP A C 1
ATOM 764 O O . TRP A 1 97 ? -16.963 -1.590 -1.784 1.00 52.28 97 TRP A O 1
ATOM 774 N N . THR A 1 98 ? -18.002 -3.462 -2.475 1.00 51.72 98 THR A N 1
ATOM 775 C CA . THR A 1 98 ? -19.072 -2.827 -3.275 1.00 51.72 98 THR A CA 1
ATOM 776 C C . THR A 1 98 ? -20.030 -1.970 -2.428 1.00 51.72 98 THR A C 1
ATOM 778 O O . THR A 1 98 ? -21.135 -1.640 -2.845 1.00 51.72 98 THR A O 1
ATOM 781 N N . GLU A 1 99 ? -19.611 -1.622 -1.217 1.00 59.66 99 GLU A N 1
ATOM 782 C CA . GLU A 1 99 ? -20.330 -0.939 -0.169 1.00 59.66 99 GLU A CA 1
ATOM 783 C C . GLU A 1 99 ? -19.620 0.386 0.107 1.00 59.66 99 GLU A C 1
ATOM 785 O O . GLU A 1 99 ? -18.445 0.424 0.479 1.00 59.66 99 GLU A O 1
ATOM 790 N N . THR A 1 100 ? -20.347 1.488 -0.057 1.00 63.62 100 THR A N 1
ATOM 791 C CA . THR A 1 100 ? -19.939 2.793 0.465 1.00 63.62 100 THR A CA 1
ATOM 792 C C . THR A 1 100 ? -19.744 2.689 1.978 1.00 63.62 100 THR A C 1
ATOM 794 O O . THR A 1 100 ? -20.608 2.170 2.690 1.00 63.62 100 THR A O 1
ATOM 797 N N . ALA A 1 101 ? -18.605 3.177 2.471 1.00 69.94 101 ALA A N 1
ATOM 798 C CA . ALA A 1 101 ? -18.216 3.127 3.871 1.00 69.94 101 ALA A CA 1
ATOM 799 C C . ALA A 1 101 ? -18.367 1.750 4.550 1.00 69.94 101 ALA A C 1
ATOM 801 O O . ALA A 1 101 ? -19.225 1.587 5.424 1.00 69.94 101 ALA A O 1
ATOM 802 N N . PRO A 1 102 ? -17.528 0.752 4.216 1.00 78.88 102 PRO A N 1
ATOM 803 C CA . PRO A 1 102 ? -17.644 -0.602 4.767 1.00 78.88 102 PRO A CA 1
ATOM 804 C C . PRO A 1 102 ? -17.398 -0.691 6.280 1.00 78.88 102 PRO A C 1
ATOM 806 O O . PRO A 1 102 ? -17.716 -1.710 6.882 1.00 78.88 102 PRO A O 1
ATOM 809 N N . PHE A 1 103 ? -16.833 0.351 6.897 1.00 88.00 103 PHE A N 1
ATOM 810 C CA . PHE A 1 103 ? -16.663 0.430 8.346 1.00 88.00 103 PHE A CA 1
ATOM 811 C C . PHE A 1 103 ? -17.628 1.453 8.931 1.00 88.00 103 PHE A C 1
ATOM 813 O O . PHE A 1 103 ? -17.751 2.569 8.420 1.00 88.00 103 PHE A O 1
ATOM 820 N N . LYS A 1 104 ? -18.300 1.086 10.016 1.00 91.50 104 LYS A N 1
ATOM 821 C CA . LYS A 1 104 ? -19.250 1.926 10.742 1.00 91.50 104 LYS A CA 1
ATOM 822 C C . LYS A 1 104 ? -18.636 2.426 12.045 1.00 91.50 104 LYS A C 1
ATOM 824 O O . LYS A 1 104 ? -17.620 1.931 12.528 1.00 91.50 104 LYS A O 1
ATOM 829 N N . VAL A 1 105 ? -19.246 3.465 12.611 1.00 94.56 105 VAL A N 1
ATOM 830 C CA . VAL A 1 105 ? -18.830 3.997 13.915 1.00 94.56 105 VAL A CA 1
ATOM 831 C C . VAL A 1 105 ? -18.922 2.892 14.964 1.00 94.56 105 VAL A C 1
ATOM 833 O O . VAL A 1 105 ? -19.949 2.233 15.083 1.00 94.56 105 VAL A O 1
ATOM 836 N N . GLY A 1 106 ? -17.850 2.717 15.735 1.00 93.75 106 GLY A N 1
ATOM 837 C CA . GLY A 1 106 ? -17.724 1.654 16.729 1.00 93.75 106 GLY A CA 1
ATOM 838 C C . GLY A 1 106 ? -16.924 0.440 16.258 1.00 93.75 106 GLY A C 1
ATOM 839 O O . GLY A 1 106 ? -16.413 -0.278 17.118 1.00 93.75 106 GLY A O 1
ATOM 840 N N . ASP A 1 107 ? -16.744 0.254 14.947 1.00 94.44 107 ASP A N 1
ATOM 841 C CA . ASP A 1 107 ? -15.975 -0.866 14.406 1.00 94.44 107 ASP A CA 1
ATOM 842 C C . ASP A 1 107 ? -14.506 -0.806 14.831 1.00 94.44 107 ASP A C 1
ATOM 844 O O . ASP A 1 107 ? -13.916 0.267 15.003 1.00 94.44 107 ASP A O 1
ATOM 848 N N . THR A 1 108 ? -13.903 -1.988 14.955 1.00 95.06 108 THR A N 1
ATOM 849 C CA . THR A 1 108 ? -12.452 -2.137 15.089 1.00 95.06 108 THR A CA 1
ATOM 850 C C . THR A 1 108 ? -11.841 -2.374 13.714 1.00 95.06 108 THR A C 1
ATOM 852 O O . THR A 1 108 ? -12.242 -3.294 13.002 1.00 95.06 108 THR A O 1
ATOM 855 N N . VAL A 1 109 ? -10.845 -1.567 13.363 1.00 93.12 109 VAL A N 1
ATOM 856 C CA . VAL A 1 109 ? -10.069 -1.669 12.122 1.00 93.12 109 VAL A CA 1
ATOM 857 C C . VAL A 1 109 ? -8.585 -1.786 12.437 1.00 93.12 109 VAL A C 1
ATOM 859 O O . VAL A 1 109 ? -8.146 -1.481 13.545 1.00 93.12 109 VAL A O 1
ATOM 862 N N . GLU A 1 110 ? -7.799 -2.203 11.452 1.00 92.44 110 GLU A N 1
ATOM 863 C CA . GLU A 1 110 ? -6.352 -2.020 11.467 1.00 92.44 110 GLU A CA 1
ATOM 864 C C . GLU A 1 110 ? -5.994 -0.792 10.631 1.00 92.44 110 GLU A C 1
ATOM 866 O O . GLU A 1 110 ? -6.364 -0.707 9.461 1.00 92.44 110 GLU A O 1
ATOM 871 N N . MET A 1 111 ? -5.275 0.153 11.229 1.00 91.94 111 MET A N 1
ATOM 872 C CA . MET A 1 111 ? -4.754 1.353 10.584 1.00 91.94 111 MET A CA 1
ATOM 873 C C . MET A 1 111 ? -3.259 1.188 10.313 1.00 91.94 111 MET A C 1
ATOM 875 O O . MET A 1 111 ? -2.519 0.737 11.186 1.00 91.94 111 MET A O 1
ATOM 879 N N . LEU A 1 112 ? -2.812 1.585 9.124 1.00 89.56 112 LEU A N 1
ATOM 880 C CA . LEU A 1 112 ? -1.399 1.642 8.776 1.00 89.56 112 LEU A CA 1
ATOM 881 C C . LEU A 1 112 ? -0.739 2.846 9.456 1.00 89.56 112 LEU A C 1
ATOM 883 O O . LEU A 1 112 ? -1.021 3.998 9.126 1.00 89.56 112 LEU A O 1
ATOM 887 N N . GLU A 1 113 ? 0.185 2.573 10.369 1.00 87.62 113 GLU A N 1
ATOM 888 C CA . GLU A 1 113 ? 1.099 3.559 10.927 1.00 87.62 113 GLU A CA 1
ATOM 889 C C . GLU A 1 113 ? 2.396 3.563 10.107 1.00 87.62 113 GLU A C 1
ATOM 891 O O . GLU A 1 113 ? 3.302 2.758 10.327 1.00 87.62 113 GLU A O 1
ATOM 896 N N . GLN A 1 114 ? 2.485 4.480 9.143 1.00 82.19 114 GLN A N 1
ATOM 897 C CA . GLN A 1 114 ? 3.599 4.533 8.186 1.00 82.19 114 GLN A CA 1
ATOM 898 C C . GLN A 1 114 ? 4.962 4.796 8.843 1.00 82.19 114 GLN A C 1
ATOM 900 O O . GLN A 1 114 ? 5.978 4.286 8.373 1.00 82.19 114 GLN A O 1
ATOM 905 N N . THR A 1 115 ? 4.999 5.554 9.945 1.00 83.69 115 THR A N 1
ATOM 906 C CA . THR A 1 115 ? 6.243 5.865 10.671 1.00 83.69 115 THR A CA 1
ATOM 907 C C . THR A 1 115 ? 6.950 4.605 11.169 1.00 83.69 115 THR A C 1
ATOM 909 O O . THR A 1 115 ? 8.173 4.523 11.106 1.00 83.69 115 THR A O 1
ATOM 912 N N . HIS A 1 116 ? 6.180 3.615 11.624 1.00 85.38 116 HIS A N 1
ATOM 913 C CA . HIS A 1 116 ? 6.693 2.372 12.199 1.00 85.38 116 HIS A CA 1
ATOM 914 C C . HIS A 1 116 ? 6.464 1.149 11.292 1.00 85.38 116 HIS A C 1
ATOM 916 O O . HIS A 1 116 ? 6.719 0.029 11.726 1.00 85.38 116 HIS A O 1
ATOM 922 N N . ASP A 1 117 ? 5.978 1.349 10.057 1.00 82.81 117 ASP A N 1
ATOM 923 C CA . ASP A 1 117 ? 5.615 0.290 9.097 1.00 82.81 117 ASP A CA 1
ATOM 924 C C . ASP A 1 117 ? 4.808 -0.858 9.735 1.00 82.81 117 ASP A C 1
ATOM 926 O O . ASP A 1 117 ? 5.102 -2.043 9.557 1.00 82.81 117 ASP A O 1
ATOM 930 N N . ARG A 1 118 ? 3.793 -0.511 10.534 1.00 86.62 118 ARG A N 1
ATOM 931 C CA . ARG A 1 118 ? 2.964 -1.502 11.231 1.00 86.62 118 ARG A CA 1
ATOM 932 C C . ARG A 1 118 ? 1.483 -1.192 11.126 1.00 86.62 118 ARG A C 1
ATOM 934 O O . ARG A 1 118 ? 1.063 -0.046 10.992 1.00 86.62 118 ARG A O 1
ATOM 941 N N . TRP A 1 119 ? 0.689 -2.248 11.229 1.00 88.69 119 TRP A N 1
ATOM 942 C CA . TRP A 1 119 ? -0.759 -2.161 11.341 1.00 88.69 119 TRP A CA 1
ATOM 943 C C . TRP A 1 119 ? -1.142 -2.168 12.815 1.00 88.69 119 TRP A C 1
ATOM 945 O O . TRP A 1 119 ? -0.739 -3.068 13.552 1.00 88.69 119 TRP A O 1
ATOM 955 N N . ILE A 1 120 ? -1.912 -1.174 13.246 1.00 91.56 120 ILE A N 1
ATOM 956 C CA . ILE A 1 120 ? -2.355 -1.042 14.636 1.00 91.56 120 ILE A CA 1
ATOM 957 C C . ILE A 1 120 ? -3.874 -1.058 14.722 1.00 91.56 120 ILE A C 1
ATOM 959 O O . ILE A 1 120 ? -4.560 -0.515 13.856 1.00 91.56 120 ILE A O 1
ATOM 963 N N . LYS A 1 121 ? -4.415 -1.682 15.772 1.00 93.44 121 LYS A N 1
ATOM 964 C CA . LYS A 1 121 ? -5.862 -1.685 16.007 1.00 93.44 121 LYS A CA 1
ATOM 965 C C . LYS A 1 121 ? -6.328 -0.283 16.387 1.00 93.44 121 LYS A C 1
ATOM 967 O O . LYS A 1 121 ? -5.747 0.349 17.265 1.00 93.44 121 LYS A O 1
ATOM 972 N N . ALA A 1 122 ? -7.396 0.168 15.747 1.00 94.62 122 ALA A N 1
ATOM 973 C CA . ALA A 1 122 ? -8.024 1.451 16.004 1.00 94.62 122 ALA A CA 1
ATOM 974 C C . ALA A 1 122 ? -9.550 1.310 15.978 1.00 94.62 122 ALA A C 1
ATOM 976 O O . ALA A 1 122 ? -10.100 0.452 15.283 1.00 94.62 122 ALA A O 1
ATOM 977 N N . LYS A 1 123 ? -10.242 2.166 16.727 1.00 96.38 123 LYS A N 1
ATOM 978 C CA . LYS A 1 123 ? -11.703 2.247 16.749 1.00 96.38 123 LYS A CA 1
ATOM 979 C C . LYS A 1 123 ? -12.184 3.334 15.799 1.00 96.38 123 LYS A C 1
ATOM 981 O O . LYS A 1 123 ? -11.662 4.445 15.824 1.00 96.38 123 LYS A O 1
ATOM 986 N N . VAL A 1 124 ? -13.206 3.056 14.996 1.00 96.38 124 VAL A N 1
ATOM 987 C CA . VAL A 1 124 ? -13.828 4.071 14.137 1.00 96.38 124 VAL A CA 1
ATOM 988 C C . VAL A 1 124 ? -14.679 5.012 14.988 1.00 96.38 124 VAL A C 1
ATOM 990 O O . VAL A 1 124 ? -15.672 4.600 15.588 1.00 96.38 124 VAL A O 1
ATOM 993 N N . LEU A 1 125 ? -14.309 6.292 15.018 1.00 95.81 125 LEU A N 1
ATOM 994 C CA . LEU A 1 125 ? -15.071 7.348 15.688 1.00 95.81 125 LEU A CA 1
ATOM 995 C C . LEU A 1 125 ? -16.070 8.027 14.752 1.00 95.81 125 LEU A C 1
ATOM 997 O O . LEU A 1 125 ? -17.149 8.430 15.181 1.00 95.81 125 LEU A O 1
ATOM 1001 N N . ARG A 1 126 ? -15.705 8.195 13.477 1.00 94.38 126 ARG A N 1
ATOM 1002 C CA . ARG A 1 126 ? -16.544 8.878 12.487 1.00 94.38 126 ARG A CA 1
ATOM 1003 C C . ARG A 1 126 ? -16.240 8.402 11.077 1.00 94.38 126 ARG A C 1
ATOM 1005 O O . ARG A 1 126 ? -15.080 8.195 10.734 1.00 94.38 126 ARG A O 1
ATOM 1012 N N . VAL A 1 127 ? -17.284 8.335 10.258 1.00 92.06 127 VAL A N 1
ATOM 1013 C CA . VAL A 1 127 ? -17.211 8.083 8.818 1.00 92.06 127 VAL A CA 1
ATOM 1014 C C . VAL A 1 127 ? -17.500 9.388 8.074 1.00 92.06 127 VAL A C 1
ATOM 1016 O O . VAL A 1 127 ? -18.452 10.101 8.396 1.00 92.06 127 VAL A O 1
ATOM 1019 N N . PHE A 1 128 ? -16.664 9.712 7.095 1.00 88.50 128 PHE A N 1
ATOM 1020 C CA . PHE A 1 128 ? -16.855 10.809 6.152 1.00 88.50 128 PHE A CA 1
ATOM 1021 C C . PHE A 1 128 ? -17.023 10.213 4.757 1.00 88.50 128 PHE A C 1
ATOM 1023 O O . PHE A 1 128 ? -16.043 10.012 4.034 1.00 88.50 128 PHE A O 1
ATOM 1030 N N . GLU A 1 129 ? -18.271 9.916 4.415 1.00 81.25 129 GLU A N 1
ATOM 1031 C CA . GLU A 1 129 ? -18.643 9.380 3.108 1.00 81.25 129 GLU A CA 1
ATOM 1032 C C . GLU A 1 129 ? -18.468 10.453 2.033 1.00 81.25 129 GLU A C 1
ATOM 1034 O O . GLU A 1 129 ? -18.876 11.607 2.216 1.00 81.25 129 GLU A O 1
ATOM 1039 N N . VAL A 1 130 ? -17.864 10.089 0.903 1.00 70.88 130 VAL A N 1
ATOM 1040 C CA . VAL A 1 130 ? -17.717 10.997 -0.241 1.00 70.88 130 VAL A CA 1
ATOM 1041 C C . VAL A 1 130 ? -18.368 10.400 -1.482 1.00 70.88 130 VAL A C 1
ATOM 1043 O O . VAL A 1 130 ? -18.179 9.237 -1.809 1.00 70.88 130 VAL A O 1
ATOM 1046 N N . LYS A 1 131 ? -19.138 11.218 -2.212 1.00 65.44 131 LYS A N 1
ATOM 1047 C CA . LYS A 1 131 ? -19.810 10.787 -3.454 1.00 65.44 131 LYS A CA 1
ATOM 1048 C C . LYS A 1 131 ? -18.827 10.468 -4.586 1.00 65.44 131 LYS A C 1
ATOM 1050 O O . LYS A 1 131 ? -19.160 9.717 -5.494 1.00 65.44 131 LYS A O 1
ATOM 1055 N N . VAL A 1 132 ? -17.648 11.089 -4.554 1.00 63.53 132 VAL A N 1
ATOM 1056 C CA . VAL A 1 132 ? -16.563 10.917 -5.524 1.00 63.53 132 VAL A CA 1
ATOM 1057 C C . VAL A 1 132 ? -15.251 10.928 -4.743 1.00 63.53 132 VAL A C 1
ATOM 1059 O O . VAL A 1 132 ? -14.977 11.887 -4.023 1.00 63.53 132 VAL A O 1
ATOM 1062 N N . GLY A 1 133 ? -14.446 9.875 -4.880 1.00 67.62 133 GLY A N 1
ATOM 1063 C CA . GLY A 1 133 ? -13.189 9.705 -4.148 1.00 67.62 133 GLY A CA 1
ATOM 1064 C C . GLY A 1 133 ? -13.259 8.597 -3.098 1.00 67.62 133 GLY A C 1
ATOM 1065 O O . GLY A 1 133 ? -14.144 7.748 -3.139 1.00 67.62 133 GLY A O 1
ATOM 1066 N N . LEU A 1 134 ? -12.288 8.583 -2.184 1.00 74.00 134 LEU A N 1
ATOM 1067 C CA . LEU A 1 134 ? -12.215 7.597 -1.107 1.00 74.00 134 LEU A CA 1
ATOM 1068 C C . LEU A 1 134 ? -12.856 8.130 0.170 1.00 74.00 134 LEU A C 1
ATOM 1070 O O . LEU A 1 134 ? -12.545 9.247 0.596 1.00 74.00 134 LEU A O 1
ATOM 1074 N N . ASP A 1 135 ? -13.651 7.288 0.826 1.00 82.69 135 ASP A N 1
ATOM 1075 C CA . ASP A 1 135 ? -14.142 7.561 2.173 1.00 82.69 135 ASP A CA 1
ATOM 1076 C C . ASP A 1 135 ? -12.983 7.839 3.135 1.00 82.69 135 ASP A C 1
ATOM 1078 O O . ASP A 1 135 ? -11.885 7.267 3.027 1.00 82.69 135 ASP A O 1
ATOM 1082 N N . ARG A 1 136 ? -13.246 8.717 4.104 1.00 88.25 136 ARG A N 1
ATOM 1083 C CA . ARG A 1 136 ? -12.310 9.020 5.190 1.00 88.25 136 ARG A CA 1
ATOM 1084 C C . ARG A 1 136 ? -12.903 8.635 6.533 1.00 88.25 136 ARG A C 1
ATOM 1086 O O . ARG A 1 136 ? -14.113 8.686 6.728 1.00 88.25 136 ARG A O 1
ATOM 1093 N N . TYR A 1 137 ? -12.034 8.305 7.476 1.00 91.69 137 TYR A N 1
ATOM 1094 C CA . TYR A 1 137 ? -12.413 7.785 8.781 1.00 91.69 137 TYR A CA 1
ATOM 1095 C C . TYR A 1 137 ? -11.643 8.525 9.858 1.00 91.69 137 TYR A C 1
ATOM 1097 O O . TYR A 1 137 ? -10.416 8.586 9.802 1.00 91.69 137 TYR A O 1
ATOM 1105 N N . SER A 1 138 ? -12.354 9.083 10.835 1.00 95.06 138 SER A N 1
ATOM 1106 C CA . SER A 1 138 ? -11.724 9.461 12.098 1.00 95.06 138 SER A CA 1
ATOM 1107 C C . SER A 1 138 ? -11.603 8.209 12.943 1.00 95.06 138 SER A C 1
ATOM 1109 O O . SER A 1 138 ? -12.592 7.499 13.145 1.00 95.06 138 SER A O 1
ATOM 1111 N N . LEU A 1 139 ? -10.393 7.943 13.411 1.00 95.06 139 LEU A N 1
ATOM 1112 C CA . LEU A 1 139 ? -10.065 6.761 14.190 1.00 95.06 139 LEU A CA 1
ATOM 1113 C C . LEU A 1 139 ? -9.596 7.173 15.580 1.00 95.06 139 LEU A C 1
ATOM 1115 O O . LEU A 1 139 ? -9.187 8.312 15.773 1.00 95.06 139 LEU A O 1
ATOM 1119 N N . GLU A 1 140 ? -9.627 6.244 16.524 1.00 95.69 140 GLU A N 1
ATOM 1120 C CA . GLU A 1 140 ? -9.001 6.369 17.835 1.00 95.69 140 GLU A CA 1
ATOM 1121 C C . GLU A 1 140 ? -8.099 5.172 18.087 1.00 95.69 140 GLU A C 1
ATOM 1123 O O . GLU A 1 140 ? -8.515 4.027 17.905 1.00 95.69 140 GLU A O 1
ATOM 1128 N N . TYR A 1 141 ? -6.875 5.431 18.521 1.00 92.56 141 TYR A N 1
ATOM 1129 C CA . TYR A 1 141 ? -5.977 4.403 19.030 1.00 92.56 141 TYR A CA 1
ATOM 1130 C C . TYR A 1 141 ? -5.131 4.980 20.162 1.00 92.56 141 TYR A C 1
ATOM 1132 O O . TYR A 1 141 ? -5.034 6.200 20.310 1.00 92.56 141 TYR A O 1
ATOM 1140 N N . THR A 1 142 ? -4.517 4.107 20.951 1.00 90.19 142 THR A N 1
ATOM 1141 C CA . THR A 1 142 ? -3.566 4.508 21.989 1.00 90.19 142 THR A CA 1
ATOM 1142 C C . THR A 1 142 ? -2.163 4.129 21.533 1.00 90.19 142 THR A C 1
ATOM 1144 O O . THR A 1 142 ? -1.910 2.958 21.241 1.00 90.19 142 THR A O 1
ATOM 1147 N N . GLU A 1 143 ? -1.269 5.113 21.427 1.00 85.56 143 GLU A N 1
ATOM 1148 C CA . GLU A 1 143 ? 0.158 4.862 21.194 1.00 85.56 143 GLU A CA 1
ATOM 1149 C C . GLU A 1 143 ? 0.714 3.986 22.323 1.00 85.56 143 GLU A C 1
ATOM 1151 O O . GLU A 1 143 ? 0.278 4.099 23.462 1.00 85.56 143 GLU A O 1
ATOM 1156 N N . ASP A 1 144 ? 1.652 3.092 22.015 1.00 79.56 144 ASP A N 1
ATOM 1157 C CA . ASP A 1 144 ? 2.420 2.324 23.010 1.00 79.56 144 ASP A CA 1
ATOM 1158 C C . ASP A 1 144 ? 1.600 1.523 24.052 1.00 79.56 144 ASP A C 1
ATOM 1160 O O . ASP A 1 144 ? 2.078 1.213 25.144 1.00 79.56 144 ASP A O 1
ATOM 1164 N N . GLY A 1 145 ? 0.370 1.123 23.710 1.00 68.56 145 GLY A N 1
ATOM 1165 C CA . GLY A 1 145 ? -0.484 0.278 24.554 1.00 68.56 145 GLY A CA 1
ATOM 1166 C C . GLY A 1 145 ? -1.459 1.066 25.444 1.00 68.56 145 GLY A C 1
ATOM 1167 O O . GLY A 1 145 ? -1.659 2.257 25.239 1.00 68.56 145 GLY A O 1
ATOM 1168 N N . PRO A 1 146 ? -2.123 0.431 26.430 1.00 71.06 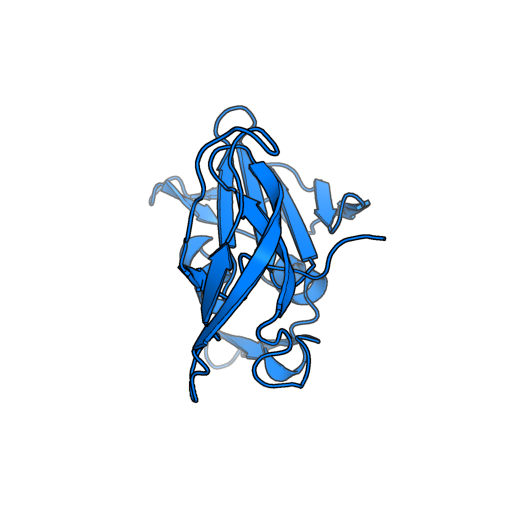146 PRO A N 1
ATOM 1169 C CA . PRO A 1 146 ? -3.277 1.013 27.135 1.00 71.06 146 PRO A CA 1
ATOM 1170 C C . PRO A 1 146 ? -2.981 2.286 27.945 1.00 71.06 146 PRO A C 1
ATOM 1172 O O . PRO A 1 146 ? -3.916 3.005 28.288 1.00 71.06 146 PRO A O 1
ATOM 1175 N N . ASN A 1 147 ? -1.709 2.574 28.231 1.00 82.81 147 ASN A N 1
ATOM 1176 C CA . ASN A 1 147 ? -1.286 3.718 29.044 1.00 82.81 147 ASN A CA 1
ATOM 1177 C C . ASN A 1 147 ? -0.677 4.868 28.234 1.00 82.81 147 ASN A C 1
ATOM 1179 O O . ASN A 1 147 ? -0.290 5.875 28.827 1.00 82.81 147 ASN A O 1
ATOM 1183 N N . GLY A 1 148 ? -0.523 4.724 26.918 1.00 86.25 148 GLY A N 1
ATOM 1184 C CA . GLY A 1 148 ? 0.062 5.792 26.120 1.00 86.25 148 GLY A CA 1
ATOM 1185 C C . GLY A 1 148 ? -0.951 6.850 25.703 1.00 86.25 148 GLY A C 1
ATOM 1186 O O . GLY A 1 148 ? -2.062 6.964 26.233 1.00 86.25 148 GLY A O 1
ATOM 1187 N N . ARG A 1 149 ? -0.543 7.689 24.754 1.00 90.44 149 ARG A N 1
ATOM 1188 C CA . ARG A 1 149 ? -1.343 8.831 24.325 1.00 90.44 149 ARG A CA 1
ATOM 1189 C C . ARG A 1 149 ? -2.481 8.375 23.418 1.00 90.44 149 ARG A C 1
ATOM 1191 O O . ARG A 1 149 ? -2.268 7.646 22.454 1.00 90.44 149 ARG A O 1
ATOM 1198 N N . VAL A 1 150 ? -3.689 8.866 23.690 1.00 93.25 150 VAL A N 1
ATOM 1199 C CA . VAL A 1 150 ? -4.828 8.689 22.783 1.00 93.25 150 VAL A CA 1
ATOM 1200 C C . VAL A 1 150 ? -4.651 9.595 21.570 1.00 93.25 150 VAL A C 1
ATOM 1202 O O . VAL A 1 150 ? -4.559 10.820 21.692 1.00 93.25 150 VAL A O 1
ATOM 1205 N N . MET A 1 151 ? -4.648 8.980 20.397 1.00 94.44 151 MET A N 1
ATOM 1206 C CA . MET A 1 151 ? -4.473 9.621 19.105 1.00 94.44 151 MET A CA 1
ATOM 1207 C C . MET A 1 151 ? -5.751 9.506 18.288 1.00 94.44 151 MET A C 1
ATOM 1209 O O . MET A 1 151 ? -6.423 8.475 18.302 1.00 94.44 151 MET A O 1
ATOM 1213 N N . ARG A 1 152 ? -6.091 10.581 17.563 1.00 95.44 152 ARG A N 1
ATOM 1214 C CA . ARG A 1 152 ? -7.328 10.661 16.772 1.00 95.44 152 ARG A CA 1
ATOM 1215 C C . ARG A 1 152 ? -7.104 11.109 15.327 1.00 95.44 152 ARG A C 1
ATOM 1217 O O . ARG A 1 152 ? -7.529 12.205 14.952 1.00 95.44 152 ARG A O 1
ATOM 1224 N N . PRO A 1 153 ? -6.388 10.319 14.511 1.00 94.38 153 PRO A N 1
ATOM 1225 C CA . PRO A 1 153 ? -6.121 10.692 13.132 1.00 94.38 153 PRO A CA 1
ATOM 1226 C C . PRO A 1 153 ? -7.379 10.608 12.259 1.00 94.38 153 PRO A C 1
ATOM 1228 O O . PRO A 1 153 ? -8.351 9.922 12.578 1.00 94.38 153 PRO A O 1
ATOM 1231 N N . THR A 1 154 ? -7.325 11.279 11.107 1.00 93.25 154 THR A N 1
ATOM 1232 C CA . THR A 1 154 ? -8.251 11.037 9.996 1.00 93.25 154 THR A CA 1
ATOM 1233 C C . THR A 1 154 ? -7.497 10.355 8.866 1.00 93.25 154 THR A C 1
ATOM 1235 O O . THR A 1 154 ? -6.514 10.902 8.374 1.00 93.25 154 THR A O 1
ATOM 1238 N N . MET A 1 155 ? -7.964 9.181 8.454 1.00 89.94 155 MET A N 1
ATOM 1239 C CA . MET A 1 155 ? -7.302 8.337 7.461 1.00 89.94 155 MET A CA 1
ATOM 1240 C C . MET A 1 155 ? -8.204 8.086 6.259 1.00 89.94 155 MET A C 1
ATOM 1242 O O . MET A 1 155 ? -9.426 8.004 6.393 1.00 89.94 155 MET A O 1
ATOM 1246 N N . SER A 1 156 ? -7.608 7.971 5.072 1.00 86.81 156 SER A N 1
ATOM 1247 C CA . SER A 1 156 ? -8.328 7.514 3.881 1.00 86.81 156 SER A CA 1
ATOM 1248 C C . SER A 1 156 ? -8.520 5.999 3.910 1.00 86.81 156 SER A C 1
ATOM 1250 O O . SER A 1 156 ? -7.802 5.276 4.606 1.00 86.81 156 SER A O 1
ATOM 1252 N N . ARG A 1 157 ? -9.447 5.504 3.083 1.00 80.81 157 ARG A N 1
ATOM 1253 C CA . ARG A 1 157 ? -9.686 4.067 2.889 1.00 80.81 157 ARG A CA 1
ATOM 1254 C C . ARG A 1 157 ? -8.423 3.248 2.570 1.00 80.81 157 ARG A C 1
ATOM 1256 O O . ARG A 1 157 ? -8.397 2.070 2.915 1.00 80.81 157 ARG A O 1
ATOM 1263 N N . SER A 1 158 ? -7.401 3.848 1.953 1.00 81.69 158 SER A N 1
ATOM 1264 C CA . SER A 1 158 ? -6.125 3.200 1.597 1.00 81.69 158 SER A CA 1
ATOM 1265 C C . SER A 1 158 ? -5.223 2.880 2.791 1.00 81.69 158 SER A C 1
ATOM 1267 O O . SER A 1 158 ? -4.294 2.095 2.649 1.00 81.69 158 SER A O 1
ATOM 1269 N N . HIS A 1 159 ? -5.474 3.490 3.953 1.00 88.06 159 HIS A N 1
ATOM 1270 C CA . HIS A 1 159 ? -4.648 3.339 5.157 1.00 88.06 159 HIS A CA 1
ATOM 1271 C C . HIS A 1 159 ? -5.333 2.495 6.234 1.00 88.06 159 HIS A C 1
ATOM 1273 O O . HIS A 1 159 ? -4.861 2.445 7.367 1.00 88.06 159 HIS A O 1
ATOM 1279 N N . ILE A 1 160 ? -6.464 1.863 5.912 1.00 88.88 160 ILE A N 1
ATOM 1280 C CA . ILE A 1 160 ? -7.225 1.045 6.853 1.00 88.88 160 ILE A CA 1
ATOM 1281 C C . ILE A 1 160 ? -7.665 -0.269 6.217 1.00 88.88 160 ILE A C 1
ATOM 1283 O O . ILE A 1 160 ? -7.965 -0.331 5.024 1.00 88.88 160 ILE A O 1
ATOM 1287 N N . ARG A 1 161 ? -7.768 -1.318 7.028 1.00 87.31 161 ARG A N 1
ATOM 1288 C CA . ARG A 1 161 ? -8.262 -2.636 6.614 1.00 87.31 161 ARG A CA 1
ATOM 1289 C C . ARG A 1 161 ? -9.020 -3.336 7.739 1.00 87.31 161 ARG A C 1
ATOM 1291 O O . ARG A 1 161 ? -8.999 -2.886 8.887 1.00 87.31 161 ARG A O 1
ATOM 1298 N N . LYS A 1 162 ? -9.679 -4.449 7.408 1.00 86.88 162 LYS A N 1
ATOM 1299 C CA . LYS A 1 162 ? -10.247 -5.345 8.421 1.00 86.88 162 LYS A CA 1
ATOM 1300 C C . LYS A 1 162 ? -9.134 -5.933 9.296 1.00 86.88 162 LYS A C 1
ATOM 1302 O O . LYS A 1 162 ? -8.067 -6.240 8.762 1.00 86.88 162 LYS A O 1
ATOM 1307 N N . PRO A 1 163 ? -9.362 -6.108 10.607 1.00 86.88 163 PRO A N 1
ATOM 1308 C CA . PRO A 1 163 ? -8.420 -6.828 11.451 1.00 86.88 163 PRO A CA 1
ATOM 1309 C C . PRO A 1 163 ? -8.157 -8.220 10.884 1.00 86.88 163 PRO A C 1
ATOM 1311 O O . PRO A 1 163 ? -9.106 -8.919 10.516 1.00 86.88 163 PRO A O 1
ATOM 1314 N N . ARG A 1 164 ? -6.886 -8.619 10.798 1.00 81.38 164 ARG A N 1
ATOM 1315 C CA . ARG A 1 164 ? -6.562 -10.001 10.430 1.00 81.38 164 ARG A CA 1
ATOM 1316 C C . ARG A 1 164 ? -6.938 -10.913 11.607 1.00 81.38 164 ARG A C 1
ATOM 1318 O O . ARG A 1 164 ? -6.703 -10.553 12.761 1.00 81.38 164 ARG A O 1
ATOM 1325 N N . SER A 1 165 ? -7.593 -12.034 11.299 1.00 62.97 165 SER A N 1
ATOM 1326 C CA . SER A 1 165 ? -7.950 -13.095 12.254 1.00 62.97 165 SER A CA 1
ATOM 1327 C C . SER A 1 165 ? -6.718 -13.792 12.809 1.00 62.97 165 SER A C 1
ATOM 1329 O O . SER A 1 165 ? -5.815 -14.054 11.981 1.00 62.97 165 SER A O 1
#

Foldseek 3Di:
DFPVCLCVVQVWDWDADPVQQWIWIFHANWIKIAHAPAQWIDIVNHIDGHPDHWHQDPVPRTIDDDSVVVLVSQQWDWDQDPVVRDIDTRCVRRPDPPDFCPDDQQDWKWFQPPVVRDTDIWGFHDWATDPDDFIKTFTWDAPPPDPHDIDTDIDTSNGIHHDDD

Radius of gyration: 17.18 Å; chains: 1; bounding box: 39×27×60 Å

Sequence (165 aa):
MFLRDTFDALNCAVQWYSADQRIKAWIAETEIELWIGKTEARVNGQTMMLDQAPIIDKATGSTLVPLRFIGEAVGAGIKYSARGNRVDIDRMQIPYWTETAPFKVGDTVEMLEQTHDRWIKAKVLRVFEVKVGLDRYSLEYTEDGPNGRVMRPTMSRSHIRKPRS